Protein AF-A0A2N5DPA9-F1 (afdb_monomer_lite)

Organism: NCBI:txid2055137

Foldseek 3Di:
DDLVVLVVVLVVLLVVVVVCVVVVVDDPVLVVLNVVLVVLLVVLVVQLVVAPDPVSSVVSSVVSSVVSVVSCCVRPNDPPDD

pLDDT: mean 88.37, std 10.14, range [35.22, 95.06]

Radius of gyration: 13.93 Å; chains: 1; bounding box: 32×18×46 Å

Secondary structure (DSSP, 8-state):
--HHHHHHHHHHHHHHHHHHHHTT-S-HHHHHHHHHHHHHHHHHHHHHHT-SSHHHHHHHHHHHHHHHHHHHHHHSPPP---

Sequence (82 aa):
MDMEAEADALLARIRRIRGDLKAGRLTPRQVRLYAKLGREVERITRWMDAAPDADAAQALWTQGARLIRDFLDEHFPVPTRH

Structure (mmCIF, N/CA/C/O backbone):
data_AF-A0A2N5DPA9-F1
#
_entry.id   AF-A0A2N5DPA9-F1
#
loop_
_atom_site.group_PDB
_atom_site.id
_atom_site.type_symbol
_atom_site.label_atom_id
_atom_site.label_alt_id
_atom_site.label_comp_id
_atom_site.label_asym_id
_atom_site.label_entity_id
_atom_site.label_seq_id
_atom_site.pdbx_PDB_ins_code
_atom_site.Cartn_x
_atom_site.Cartn_y
_atom_site.Cartn_z
_atom_site.occupancy
_atom_site.B_iso_or_equiv
_atom_site.auth_seq_id
_atom_site.auth_comp_id
_atom_site.auth_asym_id
_atom_site.auth_atom_id
_atom_site.pdbx_PDB_model_num
ATOM 1 N N . MET A 1 1 ? 20.416 -4.530 -1.389 1.00 56.72 1 MET A N 1
ATOM 2 C CA . MET A 1 1 ? 19.160 -4.738 -0.642 1.00 56.72 1 MET A CA 1
ATOM 3 C C . MET A 1 1 ? 18.394 -5.823 -1.356 1.00 56.72 1 MET A C 1
ATOM 5 O O . MET A 1 1 ? 18.375 -5.802 -2.580 1.00 56.72 1 MET A O 1
ATOM 9 N N . ASP A 1 2 ? 17.858 -6.781 -0.613 1.00 81.19 2 ASP A N 1
ATOM 10 C CA . ASP A 1 2 ? 17.075 -7.873 -1.180 1.00 81.19 2 ASP A CA 1
ATOM 11 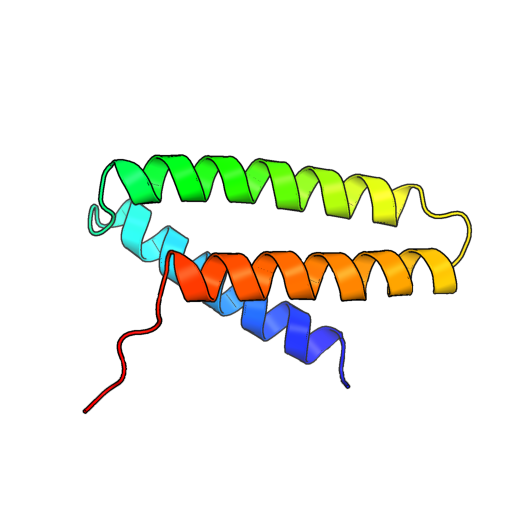C C . ASP A 1 2 ? 15.628 -7.397 -1.382 1.00 81.19 2 ASP A C 1
ATOM 13 O O . ASP A 1 2 ? 14.926 -7.096 -0.413 1.00 81.19 2 ASP A O 1
ATOM 17 N N . MET A 1 3 ? 15.221 -7.249 -2.646 1.00 78.75 3 MET A N 1
ATOM 18 C CA . MET A 1 3 ? 13.879 -6.781 -3.011 1.00 78.75 3 MET A CA 1
ATOM 19 C C . MET A 1 3 ? 12.796 -7.749 -2.533 1.00 78.75 3 MET A C 1
ATOM 21 O O . MET A 1 3 ? 11.704 -7.303 -2.191 1.00 78.75 3 MET A O 1
ATOM 25 N N . GLU A 1 4 ? 13.106 -9.045 -2.469 1.00 83.81 4 GLU A N 1
ATOM 26 C CA . GLU A 1 4 ? 12.184 -10.073 -1.996 1.00 83.81 4 GLU A CA 1
ATOM 27 C C . GLU A 1 4 ? 11.934 -9.907 -0.493 1.00 83.81 4 GLU A C 1
ATOM 29 O O . GLU A 1 4 ? 10.787 -9.802 -0.058 1.00 83.81 4 GLU A O 1
ATOM 34 N N . ALA A 1 5 ? 12.998 -9.714 0.292 1.00 86.62 5 ALA A N 1
ATOM 35 C CA . ALA A 1 5 ? 12.884 -9.444 1.725 1.00 86.62 5 ALA A CA 1
ATOM 36 C C . ALA A 1 5 ? 12.122 -8.137 2.035 1.00 86.62 5 ALA A C 1
ATOM 38 O O . ALA A 1 5 ? 11.329 -8.082 2.980 1.00 86.62 5 ALA A O 1
ATOM 39 N N . GLU A 1 6 ? 12.337 -7.071 1.253 1.00 86.31 6 GLU A N 1
ATOM 40 C CA . GLU A 1 6 ? 11.602 -5.808 1.418 1.00 86.31 6 GLU A CA 1
ATOM 41 C C . GLU A 1 6 ? 10.120 -5.959 1.040 1.00 86.31 6 GLU A C 1
ATOM 43 O O . GLU A 1 6 ? 9.242 -5.470 1.762 1.00 86.31 6 GLU A O 1
ATOM 48 N N . ALA A 1 7 ? 9.826 -6.687 -0.042 1.00 86.50 7 ALA A N 1
ATOM 49 C CA . ALA A 1 7 ? 8.462 -7.014 -0.442 1.00 86.50 7 ALA A CA 1
ATOM 50 C C . ALA A 1 7 ? 7.738 -7.808 0.652 1.00 86.50 7 ALA A C 1
ATOM 52 O O . ALA A 1 7 ? 6.617 -7.457 1.033 1.00 86.50 7 ALA A O 1
ATOM 53 N N . ASP A 1 8 ? 8.390 -8.822 1.218 1.00 89.50 8 ASP A N 1
ATOM 54 C CA . ASP A 1 8 ? 7.839 -9.641 2.293 1.00 89.50 8 ASP A CA 1
ATOM 55 C C . ASP A 1 8 ? 7.552 -8.828 3.558 1.00 89.50 8 ASP A C 1
ATOM 57 O O . ASP A 1 8 ? 6.484 -8.972 4.167 1.00 89.50 8 ASP A O 1
ATOM 61 N N . ALA A 1 9 ? 8.449 -7.914 3.935 1.00 89.69 9 ALA A N 1
ATOM 62 C CA . ALA A 1 9 ? 8.241 -7.023 5.074 1.00 89.69 9 ALA A CA 1
ATOM 63 C C . ALA A 1 9 ? 7.024 -6.099 4.870 1.00 89.69 9 ALA A C 1
ATOM 65 O O . ALA A 1 9 ? 6.195 -5.931 5.778 1.00 89.69 9 ALA A O 1
ATOM 66 N N . LEU A 1 10 ? 6.872 -5.532 3.668 1.00 89.50 10 LEU A N 1
ATOM 67 C CA . LEU A 1 10 ? 5.707 -4.723 3.303 1.00 89.50 10 LEU A CA 1
ATOM 68 C C . LEU A 1 10 ? 4.419 -5.556 3.309 1.00 89.50 10 LEU A C 1
ATOM 70 O O . LEU A 1 10 ? 3.416 -5.145 3.904 1.00 89.50 10 LEU A O 1
ATOM 74 N N . LEU A 1 11 ? 4.445 -6.755 2.722 1.00 89.38 11 LEU A N 1
ATOM 75 C CA . LEU A 1 11 ? 3.314 -7.682 2.708 1.00 89.38 11 LEU A CA 1
ATOM 76 C C . LEU A 1 11 ? 2.888 -8.076 4.124 1.00 89.38 11 LEU A C 1
ATOM 78 O O . LEU A 1 11 ? 1.690 -8.092 4.422 1.00 89.38 11 LEU A O 1
ATOM 82 N N . ALA A 1 12 ? 3.837 -8.351 5.019 1.00 91.31 12 ALA A N 1
ATOM 83 C CA . ALA A 1 12 ? 3.556 -8.665 6.415 1.00 91.31 12 ALA A CA 1
ATOM 84 C C . ALA A 1 12 ? 2.837 -7.503 7.126 1.00 91.31 12 ALA A C 1
ATOM 86 O O . ALA A 1 12 ? 1.819 -7.725 7.795 1.00 91.31 12 ALA A O 1
ATOM 87 N N . ARG A 1 13 ? 3.289 -6.254 6.928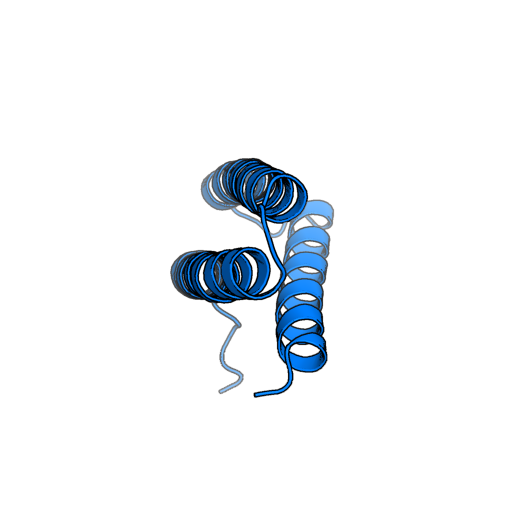 1.00 91.12 13 ARG A N 1
ATOM 88 C CA . ARG A 1 13 ? 2.604 -5.060 7.465 1.00 91.12 13 ARG A CA 1
ATOM 89 C C . ARG A 1 13 ? 1.192 -4.916 6.910 1.00 91.12 13 ARG A C 1
ATOM 91 O O . ARG A 1 13 ? 0.252 -4.719 7.680 1.00 91.12 13 ARG A O 1
ATOM 98 N N . ILE A 1 14 ? 1.013 -5.071 5.601 1.00 90.81 14 ILE A N 1
ATOM 99 C CA . ILE A 1 14 ? -0.304 -4.972 4.957 1.00 90.81 14 ILE A CA 1
ATOM 100 C C . ILE A 1 14 ? -1.251 -6.064 5.478 1.00 90.81 14 ILE A C 1
ATOM 102 O O . ILE A 1 14 ? -2.416 -5.783 5.776 1.00 90.81 14 ILE A O 1
ATOM 106 N N . ARG A 1 15 ? -0.767 -7.303 5.644 1.00 91.88 15 ARG A N 1
ATOM 107 C CA . ARG A 1 15 ? -1.544 -8.418 6.215 1.00 91.88 15 ARG A CA 1
ATOM 108 C C . ARG A 1 15 ? -1.979 -8.129 7.648 1.00 91.88 15 ARG A C 1
ATOM 110 O O . ARG A 1 15 ? -3.136 -8.383 7.984 1.00 91.88 15 ARG A O 1
ATOM 117 N N . ARG A 1 16 ? -1.098 -7.556 8.471 1.00 91.88 16 ARG A N 1
ATOM 118 C CA . ARG A 1 16 ? -1.437 -7.127 9.833 1.00 91.88 16 ARG A CA 1
ATOM 119 C C . ARG A 1 16 ? -2.558 -6.088 9.833 1.00 91.88 16 ARG A C 1
ATOM 121 O O . ARG A 1 16 ? -3.558 -6.287 10.516 1.00 91.88 16 ARG A O 1
ATOM 128 N N . ILE A 1 17 ? -2.434 -5.038 9.022 1.00 91.88 17 ILE A N 1
ATOM 129 C CA . ILE A 1 17 ? -3.450 -3.977 8.919 1.00 91.88 17 ILE A CA 1
ATOM 130 C C . ILE A 1 17 ? -4.785 -4.548 8.437 1.00 91.88 17 ILE A C 1
ATOM 132 O O . ILE A 1 17 ? -5.839 -4.192 8.957 1.00 91.88 17 ILE A O 1
ATOM 136 N N . ARG A 1 18 ? -4.759 -5.495 7.491 1.00 93.06 18 ARG A N 1
ATOM 137 C CA . ARG A 1 18 ? -5.960 -6.228 7.067 1.00 93.06 18 ARG A CA 1
ATOM 138 C C . ARG A 1 18 ? -6.593 -7.008 8.223 1.00 93.06 18 ARG A C 1
ATOM 140 O O . ARG A 1 18 ? -7.818 -7.069 8.314 1.00 93.06 18 ARG A O 1
ATOM 147 N N . GLY A 1 19 ? -5.783 -7.610 9.090 1.00 93.69 19 GLY A N 1
ATOM 148 C CA . GLY A 1 19 ? -6.246 -8.252 10.320 1.00 93.69 19 GLY A CA 1
ATOM 149 C C . GLY A 1 19 ? -6.912 -7.261 11.277 1.00 93.69 19 GLY A C 1
ATOM 150 O O . GLY A 1 19 ? -7.997 -7.537 11.782 1.00 93.69 19 GLY A O 1
ATOM 151 N N . ASP A 1 20 ? -6.317 -6.083 11.468 1.00 92.00 20 ASP A N 1
ATOM 152 C CA . ASP A 1 20 ? -6.880 -5.010 12.296 1.00 92.00 20 ASP A CA 1
ATOM 153 C C . ASP A 1 20 ? -8.186 -4.452 11.720 1.00 92.00 20 ASP A C 1
ATOM 155 O O . ASP A 1 20 ? -9.129 -4.210 12.472 1.00 92.00 20 ASP A O 1
ATOM 159 N N . LEU A 1 21 ? -8.281 -4.330 10.392 1.00 92.38 21 LEU A N 1
ATOM 160 C CA . LEU A 1 21 ? -9.511 -3.958 9.693 1.00 92.38 21 LEU A CA 1
ATOM 161 C C . LEU A 1 21 ? -10.629 -4.968 9.971 1.00 92.38 21 LEU A C 1
ATOM 163 O O . LEU A 1 21 ? -11.721 -4.577 10.373 1.00 92.38 21 LEU A O 1
ATOM 167 N N . LYS A 1 22 ? -10.354 -6.266 9.787 1.00 93.81 22 LYS A N 1
ATOM 168 C CA . LYS A 1 22 ? -11.334 -7.341 10.021 1.00 93.81 22 LYS A CA 1
ATOM 169 C C . LYS A 1 22 ? -11.777 -7.428 11.480 1.00 93.81 22 LYS A C 1
ATOM 171 O O . LYS A 1 22 ? -12.924 -7.763 11.743 1.00 93.81 22 LYS A O 1
ATOM 176 N N . ALA A 1 23 ? -10.876 -7.127 12.410 1.00 94.25 23 ALA A N 1
ATOM 177 C CA . ALA A 1 23 ? -11.159 -7.110 13.839 1.00 94.25 23 ALA A CA 1
ATOM 178 C C . ALA A 1 23 ? -11.852 -5.815 14.314 1.00 94.25 23 ALA A C 1
ATOM 180 O O . ALA A 1 23 ? -12.094 -5.674 15.508 1.00 94.25 23 ALA A O 1
ATOM 181 N N . GLY A 1 24 ? -12.121 -4.850 13.422 1.00 93.12 24 GLY A N 1
ATOM 182 C CA . GLY A 1 24 ? -12.724 -3.564 13.789 1.00 93.12 24 GLY A CA 1
ATOM 183 C C . GLY A 1 24 ? -11.815 -2.664 14.635 1.00 93.12 24 GLY A C 1
ATOM 184 O O . GLY A 1 24 ? -12.300 -1.759 15.304 1.00 93.12 24 GLY A O 1
ATOM 185 N N . ARG A 1 25 ? -10.495 -2.903 14.622 1.00 92.44 25 ARG A N 1
ATOM 186 C CA . ARG A 1 25 ? -9.501 -2.156 15.418 1.00 92.44 25 ARG A CA 1
ATOM 187 C C . ARG A 1 25 ? -9.007 -0.878 14.739 1.00 92.44 25 ARG A C 1
ATOM 189 O O . ARG A 1 25 ? -8.306 -0.090 15.364 1.00 92.44 25 ARG A O 1
ATOM 196 N N . LEU A 1 26 ? -9.345 -0.675 13.464 1.00 91.38 26 LEU A N 1
ATOM 197 C CA . LEU A 1 26 ? -8.996 0.539 12.729 1.00 91.38 26 LEU A CA 1
ATOM 198 C C . LEU A 1 26 ? -10.030 1.639 12.949 1.00 91.38 26 LEU A C 1
ATOM 200 O O . LEU A 1 26 ? -11.236 1.409 12.897 1.00 91.38 26 LEU A O 1
ATOM 204 N N . THR A 1 27 ? -9.551 2.871 13.088 1.00 93.06 27 THR A N 1
ATOM 205 C CA . THR A 1 27 ? -10.423 4.052 13.085 1.00 93.06 27 THR A CA 1
ATOM 206 C C . THR A 1 27 ? -11.076 4.261 11.707 1.00 93.06 27 THR A C 1
ATOM 208 O O . THR A 1 27 ? -10.487 3.894 10.684 1.00 93.06 27 THR A O 1
ATOM 211 N N . PRO A 1 28 ? -12.228 4.954 11.604 1.00 93.88 28 PRO A N 1
ATOM 212 C CA . PRO A 1 28 ? -12.844 5.272 10.308 1.00 93.88 28 PRO A CA 1
ATOM 213 C C . PRO A 1 28 ? -11.919 6.035 9.344 1.00 93.88 28 PRO A C 1
ATOM 215 O O . PRO A 1 28 ? -12.024 5.916 8.121 1.00 93.88 28 PRO A O 1
ATOM 218 N N . ARG A 1 29 ? -10.981 6.831 9.879 1.00 93.12 29 ARG A N 1
ATOM 219 C CA . ARG A 1 29 ? -9.931 7.483 9.083 1.00 93.12 29 ARG A CA 1
ATOM 220 C C . ARG A 1 29 ? -8.963 6.450 8.504 1.00 93.12 29 ARG A C 1
ATOM 222 O O . ARG A 1 29 ? -8.714 6.481 7.303 1.00 93.12 29 ARG A O 1
ATOM 229 N N . GLN A 1 30 ? -8.469 5.523 9.321 1.00 92.94 30 GLN A N 1
ATOM 230 C CA . GLN A 1 30 ? -7.566 4.456 8.882 1.00 92.94 30 GLN A CA 1
ATOM 231 C C . GLN A 1 30 ? -8.213 3.508 7.871 1.00 92.94 30 GLN A C 1
ATOM 233 O O . GLN A 1 30 ? -7.552 3.118 6.917 1.00 92.94 30 GLN A O 1
ATOM 238 N N . VAL A 1 31 ? -9.508 3.204 7.999 1.00 93.50 31 VAL A N 1
ATOM 239 C CA . VAL A 1 31 ? -10.241 2.415 6.989 1.00 93.50 31 VAL A CA 1
ATOM 240 C C . VAL A 1 31 ? -10.202 3.104 5.619 1.00 93.50 31 VAL A C 1
ATOM 242 O O . VAL A 1 31 ? -9.873 2.479 4.611 1.00 93.50 31 VAL A O 1
ATOM 245 N N . ARG A 1 32 ? -10.472 4.417 5.573 1.00 95.06 32 ARG A N 1
ATOM 246 C CA . ARG A 1 32 ? -10.401 5.202 4.328 1.00 95.06 32 ARG A CA 1
ATOM 247 C C . ARG A 1 32 ? -8.979 5.273 3.766 1.00 95.06 32 ARG A C 1
ATOM 249 O O . ARG A 1 32 ? -8.799 5.158 2.555 1.00 95.06 32 ARG A O 1
ATOM 256 N N . LEU A 1 33 ? -7.980 5.432 4.633 1.00 94.06 33 LEU A N 1
ATOM 257 C CA . LEU A 1 33 ? -6.567 5.441 4.243 1.00 94.06 33 LEU A CA 1
ATOM 258 C C . LEU A 1 33 ? -6.115 4.084 3.697 1.00 94.06 33 LEU A C 1
ATOM 260 O O . LEU A 1 33 ? -5.429 4.050 2.683 1.00 94.06 33 LEU A O 1
ATOM 264 N N . TYR A 1 34 ? -6.557 2.976 4.292 1.00 92.94 34 TYR A N 1
ATOM 265 C CA . TYR A 1 34 ? -6.274 1.629 3.798 1.00 92.94 34 TYR A CA 1
ATOM 266 C C . TYR A 1 34 ? -6.863 1.398 2.398 1.00 92.94 34 TYR A C 1
ATOM 268 O O . TYR A 1 34 ? -6.181 0.886 1.513 1.00 92.94 34 TYR A O 1
ATOM 276 N N . ALA A 1 35 ? -8.097 1.852 2.153 1.00 91.50 35 ALA A N 1
ATOM 277 C CA . ALA A 1 35 ? -8.697 1.793 0.819 1.00 91.50 35 ALA A CA 1
ATOM 278 C C . ALA A 1 35 ? -7.943 2.662 -0.207 1.00 91.50 35 ALA A C 1
ATOM 280 O O . ALA A 1 35 ? -7.798 2.269 -1.364 1.00 91.50 35 ALA A O 1
ATOM 281 N N . LYS A 1 36 ? -7.444 3.839 0.205 1.00 92.12 36 LYS A N 1
ATOM 282 C CA . LYS A 1 36 ? -6.592 4.686 -0.644 1.00 92.12 36 LYS A CA 1
ATOM 283 C C . LYS A 1 36 ? -5.268 3.988 -0.964 1.00 92.12 36 LYS A C 1
ATOM 285 O O . LYS A 1 36 ? -4.894 3.954 -2.130 1.00 92.12 36 LYS A O 1
ATOM 290 N N . LEU A 1 37 ? -4.616 3.393 0.036 1.00 91.06 37 LEU A N 1
ATOM 291 C CA . LEU A 1 37 ? -3.371 2.646 -0.137 1.00 91.06 37 LEU A CA 1
ATOM 292 C C . LEU A 1 37 ? -3.523 1.524 -1.167 1.00 91.06 37 LEU A C 1
ATOM 294 O O . LEU A 1 37 ? -2.679 1.402 -2.043 1.00 91.06 37 LEU A O 1
ATOM 298 N N . GLY A 1 38 ? -4.619 0.759 -1.115 1.00 90.56 38 GLY A N 1
ATOM 299 C CA . GLY A 1 38 ? -4.884 -0.297 -2.098 1.00 90.56 38 GLY A CA 1
ATOM 300 C C . GLY A 1 38 ? -4.878 0.207 -3.546 1.00 90.56 38 GLY A C 1
ATOM 301 O O . GLY A 1 38 ? -4.258 -0.416 -4.402 1.00 90.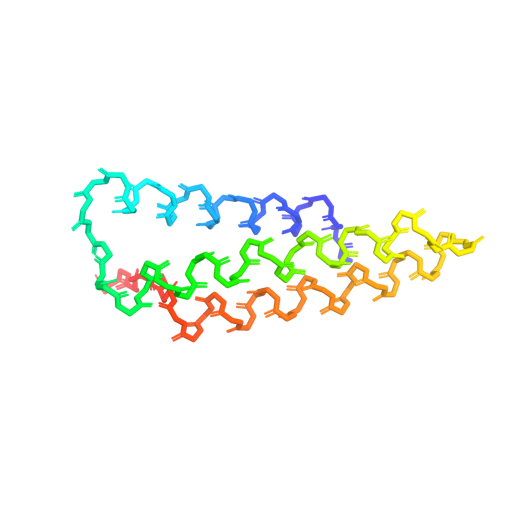56 38 GLY A O 1
ATOM 302 N N . ARG A 1 39 ? -5.488 1.373 -3.808 1.00 91.75 39 ARG A N 1
ATOM 303 C CA . ARG A 1 39 ? -5.492 1.998 -5.144 1.00 91.75 39 ARG A CA 1
ATOM 304 C C . ARG A 1 39 ? -4.115 2.503 -5.574 1.00 91.75 39 ARG A C 1
ATOM 306 O O . ARG A 1 39 ? -3.777 2.423 -6.748 1.00 91.75 39 ARG A O 1
ATOM 313 N N . GLU A 1 40 ? -3.333 3.040 -4.641 1.00 89.12 40 GLU A N 1
ATOM 314 C CA . GLU A 1 40 ? -1.971 3.507 -4.926 1.00 89.12 40 GLU A CA 1
ATOM 315 C C . GLU A 1 40 ? -1.040 2.334 -5.261 1.00 89.12 40 GLU A C 1
ATOM 317 O O . GLU A 1 40 ? -0.311 2.404 -6.248 1.00 89.12 40 GLU A O 1
ATOM 322 N N . VAL A 1 41 ? -1.123 1.235 -4.499 1.00 89.44 41 VAL A N 1
ATOM 323 C CA . VAL A 1 41 ? -0.386 -0.008 -4.780 1.00 89.44 41 VAL A CA 1
ATOM 324 C C . VAL A 1 41 ? -0.761 -0.545 -6.159 1.00 89.44 41 VAL A C 1
ATOM 326 O O . VAL A 1 41 ? 0.123 -0.792 -6.969 1.00 89.44 41 VAL A O 1
ATOM 329 N N . GLU A 1 42 ? -2.058 -0.645 -6.466 1.00 91.19 42 GLU A N 1
ATOM 330 C CA . GLU A 1 42 ? -2.534 -1.098 -7.779 1.00 91.19 42 GLU A CA 1
ATOM 331 C C . GLU A 1 42 ? -1.996 -0.223 -8.923 1.00 91.19 42 GLU A C 1
ATOM 333 O O . GLU A 1 42 ? -1.587 -0.737 -9.964 1.00 91.19 42 GLU A O 1
ATOM 338 N N . ARG A 1 43 ? -1.947 1.103 -8.732 1.00 91.69 43 ARG A N 1
ATOM 339 C CA . ARG A 1 43 ? -1.385 2.030 -9.722 1.00 91.69 43 ARG A CA 1
ATOM 340 C C . ARG A 1 43 ? 0.111 1.796 -9.943 1.00 91.69 43 ARG A C 1
ATOM 342 O O . ARG A 1 43 ? 0.539 1.766 -11.092 1.00 91.69 43 ARG A O 1
ATOM 349 N N . ILE A 1 44 ? 0.886 1.628 -8.870 1.00 89.19 44 ILE A N 1
ATOM 350 C CA . ILE A 1 44 ? 2.330 1.355 -8.945 1.00 89.19 44 ILE A CA 1
ATOM 351 C C . ILE A 1 44 ? 2.581 0.027 -9.664 1.00 89.19 44 ILE A C 1
ATOM 353 O O . ILE A 1 44 ? 3.397 -0.012 -10.579 1.00 89.19 44 ILE A O 1
ATOM 357 N N . THR A 1 45 ? 1.844 -1.031 -9.312 1.00 88.69 45 THR A N 1
ATOM 358 C CA . THR A 1 45 ? 1.960 -2.339 -9.973 1.00 88.69 45 THR A CA 1
ATOM 359 C C . THR A 1 45 ? 1.679 -2.230 -11.469 1.00 88.69 45 THR A C 1
ATOM 361 O O . THR A 1 45 ? 2.474 -2.710 -12.265 1.00 88.69 45 THR A O 1
ATOM 364 N N . ARG A 1 46 ? 0.632 -1.499 -11.877 1.00 92.38 46 ARG A N 1
ATOM 365 C CA . ARG A 1 46 ? 0.350 -1.267 -13.305 1.00 92.38 46 ARG A CA 1
ATOM 366 C C . ARG A 1 46 ? 1.470 -0.526 -14.032 1.00 92.38 46 ARG A C 1
ATOM 368 O O . ARG A 1 46 ? 1.715 -0.806 -15.198 1.00 92.38 46 ARG A O 1
ATOM 375 N N . TRP A 1 47 ? 2.121 0.438 -13.381 1.00 91.62 47 TRP A N 1
ATOM 376 C CA . TRP A 1 47 ? 3.266 1.130 -13.977 1.00 91.62 47 TRP A CA 1
ATOM 377 C C . TRP A 1 47 ? 4.479 0.215 -14.109 1.00 91.62 47 TRP A C 1
ATOM 379 O O . TRP A 1 47 ? 5.164 0.287 -15.123 1.00 91.62 47 TRP A O 1
ATOM 389 N N . MET A 1 48 ? 4.722 -0.652 -13.123 1.00 90.38 48 MET A N 1
ATOM 390 C CA . MET A 1 48 ? 5.784 -1.656 -13.195 1.00 90.38 48 MET A CA 1
ATOM 391 C C . MET A 1 48 ? 5.528 -2.675 -14.310 1.00 90.38 48 MET A C 1
ATOM 393 O O . MET A 1 48 ? 6.438 -2.954 -15.080 1.00 90.38 48 MET A O 1
ATOM 397 N N . ASP A 1 49 ? 4.295 -3.171 -14.444 1.00 90.62 49 ASP A N 1
ATOM 398 C CA . ASP A 1 49 ? 3.912 -4.113 -15.507 1.00 90.62 49 ASP A CA 1
ATOM 399 C C . ASP A 1 49 ? 4.032 -3.492 -16.909 1.00 90.62 49 ASP A C 1
ATOM 401 O O . ASP A 1 49 ? 4.282 -4.190 -17.888 1.00 90.62 49 ASP A O 1
ATOM 405 N N . ALA A 1 50 ? 3.847 -2.172 -17.011 1.00 94.44 50 ALA A N 1
ATOM 406 C CA . ALA A 1 50 ? 3.984 -1.410 -18.250 1.00 94.44 50 ALA A CA 1
ATOM 407 C C . ALA A 1 50 ? 5.412 -0.887 -18.499 1.00 94.44 50 ALA A C 1
ATOM 409 O O . ALA A 1 50 ? 5.626 -0.148 -19.464 1.00 94.44 50 ALA A O 1
ATOM 410 N N . ALA A 1 51 ? 6.375 -1.207 -17.630 1.00 94.00 51 ALA A N 1
ATOM 411 C CA . ALA A 1 51 ? 7.738 -0.716 -17.758 1.00 94.00 51 ALA A CA 1
ATOM 412 C C . ALA A 1 51 ? 8.426 -1.299 -19.011 1.00 94.00 51 ALA A C 1
ATOM 414 O O . ALA A 1 51 ? 8.250 -2.479 -19.320 1.00 94.00 51 ALA A O 1
ATOM 415 N N . PRO A 1 52 ? 9.223 -0.494 -19.737 1.00 91.94 52 PRO A N 1
ATOM 416 C CA . PRO A 1 52 ? 9.866 -0.927 -20.980 1.00 91.94 52 PRO A CA 1
ATOM 417 C C . PRO A 1 52 ? 11.013 -1.925 -20.764 1.00 91.94 52 PRO A C 1
ATOM 419 O O . PRO A 1 52 ? 11.357 -2.665 -21.684 1.00 91.94 52 PRO A O 1
ATOM 422 N N . ASP A 1 53 ? 11.607 -1.940 -19.571 1.00 93.56 53 ASP A N 1
ATOM 423 C CA . ASP A 1 53 ? 12.739 -2.785 -19.211 1.00 93.56 53 ASP A CA 1
ATOM 424 C C . ASP A 1 53 ? 12.799 -3.032 -17.692 1.00 93.56 53 ASP A C 1
ATOM 426 O O . ASP A 1 53 ? 12.044 -2.455 -16.898 1.00 93.56 53 ASP A O 1
ATOM 430 N N . ALA A 1 54 ? 13.696 -3.936 -17.295 1.00 88.62 54 ALA A N 1
ATOM 431 C CA . ALA A 1 54 ? 13.871 -4.342 -15.905 1.00 88.62 54 ALA A CA 1
ATOM 432 C C . ALA A 1 54 ? 14.386 -3.203 -15.008 1.00 88.62 54 AL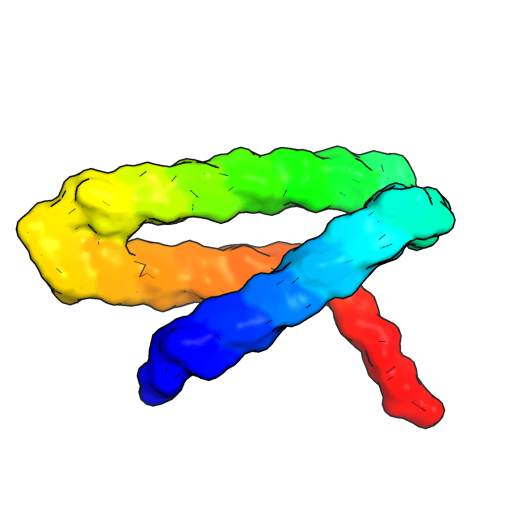A A C 1
ATOM 434 O O . ALA A 1 54 ? 13.996 -3.135 -13.841 1.00 88.62 54 ALA A O 1
ATOM 435 N N . ASP A 1 55 ? 15.199 -2.289 -15.541 1.00 92.06 55 ASP A N 1
ATOM 436 C CA . ASP A 1 55 ? 15.758 -1.169 -14.778 1.00 92.06 55 ASP A CA 1
ATOM 437 C C . ASP A 1 55 ? 14.666 -0.140 -14.449 1.00 92.06 55 ASP A C 1
ATOM 439 O O . ASP A 1 55 ? 14.552 0.328 -13.312 1.00 92.06 55 ASP A O 1
ATOM 443 N N . ALA A 1 56 ? 13.791 0.158 -15.411 1.00 91.62 56 ALA A N 1
ATOM 444 C CA . ALA A 1 56 ? 12.617 0.998 -15.224 1.00 91.62 56 ALA A CA 1
ATOM 445 C C . ALA A 1 56 ? 11.628 0.368 -14.231 1.00 91.62 56 ALA A C 1
ATOM 447 O O . ALA A 1 56 ? 11.132 1.056 -13.333 1.00 91.62 56 ALA A O 1
ATOM 448 N N . ALA A 1 57 ? 11.383 -0.944 -14.334 1.00 90.31 57 ALA A N 1
ATOM 449 C CA . ALA A 1 57 ? 10.554 -1.673 -13.374 1.00 90.31 57 ALA A CA 1
ATOM 450 C C . ALA A 1 57 ? 11.150 -1.621 -11.956 1.00 90.31 57 ALA A C 1
ATOM 452 O O . ALA A 1 57 ? 10.423 -1.407 -10.983 1.00 90.31 57 ALA A O 1
ATOM 453 N N . GLN A 1 58 ? 12.474 -1.746 -11.824 1.00 91.19 58 GLN A N 1
ATOM 454 C CA . GLN A 1 58 ? 13.172 -1.678 -10.541 1.00 91.19 58 GLN A CA 1
ATOM 455 C C . GLN A 1 58 ? 13.170 -0.266 -9.936 1.00 91.19 58 GLN A C 1
ATOM 457 O O . GLN A 1 58 ? 13.020 -0.108 -8.717 1.00 91.19 58 GLN A O 1
ATOM 462 N N . ALA A 1 59 ? 13.292 0.777 -10.759 1.00 91.88 59 ALA A N 1
ATOM 463 C CA . ALA A 1 59 ? 13.171 2.161 -10.310 1.00 91.88 59 ALA A CA 1
ATOM 464 C C . ALA A 1 59 ? 11.758 2.451 -9.777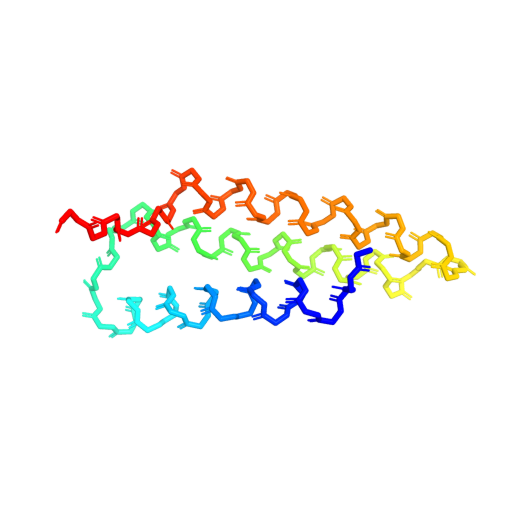 1.00 91.88 59 ALA A C 1
ATOM 466 O O . ALA A 1 59 ? 11.604 3.009 -8.685 1.00 91.88 59 ALA A O 1
ATOM 467 N N . LEU A 1 60 ? 10.730 2.001 -10.506 1.00 91.81 60 LEU A N 1
ATOM 468 C CA . LEU A 1 60 ? 9.330 2.098 -10.091 1.00 91.81 60 LEU A CA 1
ATOM 469 C C . LEU A 1 60 ? 9.059 1.303 -8.811 1.00 91.81 60 LEU A C 1
ATOM 471 O O . LEU A 1 60 ? 8.394 1.820 -7.911 1.00 91.81 60 LEU A O 1
ATOM 475 N N . TRP A 1 61 ? 9.622 0.097 -8.690 1.00 90.75 61 TRP A N 1
ATOM 476 C CA . TRP A 1 61 ? 9.569 -0.694 -7.461 1.00 90.75 61 TRP A CA 1
ATOM 477 C C . TRP A 1 61 ? 10.150 0.078 -6.280 1.00 90.75 61 TRP A C 1
ATOM 479 O O . TRP A 1 61 ? 9.473 0.270 -5.275 1.00 90.75 61 TRP A O 1
ATOM 489 N N . THR A 1 62 ? 11.381 0.573 -6.409 1.00 91.44 62 THR A N 1
ATOM 490 C CA . THR A 1 62 ? 12.091 1.265 -5.323 1.00 91.44 62 THR A CA 1
ATOM 491 C C . THR A 1 62 ? 11.328 2.508 -4.864 1.00 91.44 62 THR A C 1
ATOM 493 O O . THR A 1 62 ? 11.165 2.751 -3.665 1.00 91.44 62 THR A O 1
ATOM 496 N N . GLN A 1 63 ? 10.817 3.292 -5.816 1.00 92.31 63 GLN A N 1
ATOM 497 C CA . GLN A 1 63 ? 10.001 4.464 -5.518 1.00 92.31 63 GLN A CA 1
ATOM 498 C C . GLN A 1 63 ? 8.679 4.071 -4.847 1.00 92.31 63 GLN A C 1
ATOM 500 O O . GLN A 1 63 ? 8.290 4.669 -3.842 1.00 92.31 63 GLN A O 1
ATOM 505 N N . GLY A 1 64 ? 7.998 3.060 -5.383 1.00 92.12 64 GLY A N 1
ATOM 506 C CA . GLY A 1 64 ? 6.726 2.573 -4.870 1.00 92.12 64 GLY A CA 1
ATOM 507 C C . GLY A 1 64 ? 6.835 1.998 -3.460 1.00 92.12 64 GLY A C 1
ATOM 508 O O . GLY A 1 64 ? 6.073 2.389 -2.578 1.00 92.12 64 GLY A O 1
ATOM 509 N N . ALA A 1 65 ? 7.822 1.136 -3.221 1.00 91.94 65 ALA A N 1
ATOM 510 C CA . ALA A 1 65 ? 8.116 0.544 -1.921 1.00 91.94 65 ALA A CA 1
ATOM 511 C C . ALA A 1 65 ? 8.387 1.620 -0.863 1.00 91.94 65 ALA A C 1
ATOM 513 O O . ALA A 1 65 ? 7.821 1.566 0.231 1.00 91.94 65 ALA A O 1
ATOM 514 N N . ARG A 1 66 ? 9.167 2.654 -1.210 1.00 92.38 66 ARG A N 1
ATOM 515 C CA . ARG A 1 66 ? 9.405 3.804 -0.330 1.00 92.38 66 ARG A CA 1
ATOM 516 C C . ARG A 1 66 ? 8.113 4.547 0.007 1.00 92.38 66 ARG A C 1
ATOM 518 O O . ARG A 1 66 ? 7.845 4.770 1.181 1.00 92.38 66 ARG A O 1
ATOM 525 N N . LEU A 1 67 ? 7.299 4.889 -0.993 1.00 91.25 67 LEU A N 1
ATOM 526 C CA . LEU A 1 67 ? 6.027 5.590 -0.775 1.00 91.25 67 LEU A CA 1
ATOM 527 C C . LEU A 1 67 ? 5.078 4.788 0.122 1.00 91.25 67 LEU A C 1
ATOM 529 O O . LEU A 1 67 ? 4.460 5.346 1.027 1.00 91.25 67 LEU A O 1
ATOM 533 N N . ILE A 1 68 ? 4.975 3.478 -0.114 1.00 91.62 68 ILE A N 1
ATOM 534 C CA . ILE A 1 68 ? 4.150 2.581 0.698 1.00 91.62 68 ILE A CA 1
ATOM 535 C C . ILE A 1 68 ? 4.684 2.543 2.129 1.00 91.62 68 ILE A C 1
ATOM 537 O O . ILE A 1 68 ? 3.901 2.686 3.065 1.00 91.62 68 ILE A O 1
ATOM 541 N N . ARG A 1 69 ? 5.995 2.370 2.320 1.00 91.44 69 ARG A N 1
ATOM 542 C CA . ARG A 1 69 ? 6.611 2.324 3.650 1.00 91.44 69 ARG A CA 1
ATOM 543 C C . ARG A 1 69 ? 6.351 3.606 4.434 1.00 91.44 69 ARG A C 1
ATOM 545 O O . ARG A 1 69 ? 5.812 3.520 5.533 1.00 91.44 69 ARG A O 1
ATOM 552 N N . ASP A 1 70 ? 6.664 4.756 3.845 1.00 91.56 70 ASP A N 1
ATOM 553 C CA . ASP A 1 70 ? 6.523 6.059 4.497 1.00 91.56 70 ASP A CA 1
ATOM 554 C C . ASP A 1 70 ? 5.044 6.311 4.872 1.00 91.56 70 ASP A C 1
ATOM 556 O O . ASP A 1 70 ? 4.732 6.699 5.998 1.00 91.56 70 ASP A O 1
ATOM 560 N N . PHE A 1 71 ? 4.104 5.964 3.982 1.00 91.75 71 PHE A N 1
ATOM 561 C CA . PHE A 1 71 ? 2.663 6.038 4.257 1.00 91.75 71 PHE A CA 1
ATOM 562 C C . PHE A 1 71 ? 2.223 5.110 5.400 1.00 91.75 71 PHE A C 1
ATOM 564 O O . PHE A 1 71 ? 1.390 5.472 6.238 1.00 91.75 71 PHE A O 1
ATOM 571 N N . LEU A 1 72 ? 2.743 3.881 5.422 1.00 91.56 72 LEU A N 1
ATOM 572 C CA . LEU A 1 72 ? 2.445 2.918 6.474 1.00 91.56 72 LEU A CA 1
ATOM 573 C C . LEU A 1 72 ? 3.014 3.372 7.822 1.00 91.56 72 LEU A C 1
ATOM 575 O O . LEU A 1 72 ? 2.357 3.160 8.837 1.00 91.56 72 LEU A O 1
ATOM 579 N N . ASP A 1 73 ? 4.198 3.980 7.849 1.00 91.00 73 ASP A N 1
ATOM 580 C CA . ASP A 1 73 ? 4.806 4.521 9.070 1.00 91.00 73 ASP A CA 1
ATOM 581 C C . ASP A 1 73 ? 3.979 5.680 9.637 1.00 91.00 73 ASP A C 1
ATOM 583 O O . ASP A 1 73 ? 3.711 5.713 10.838 1.00 91.00 73 ASP A O 1
ATOM 587 N N . GLU A 1 74 ? 3.496 6.575 8.774 1.00 91.62 74 GLU A N 1
ATOM 588 C CA . GLU A 1 74 ? 2.712 7.742 9.185 1.00 91.62 74 GLU A CA 1
ATOM 589 C C . GLU A 1 74 ? 1.313 7.377 9.713 1.00 91.62 74 GLU A C 1
ATOM 591 O O . GLU A 1 74 ? 0.802 7.989 10.654 1.00 91.62 74 GLU A O 1
ATOM 596 N N . HIS A 1 75 ? 0.646 6.396 9.099 1.00 91.12 75 HIS A N 1
ATOM 597 C CA . HIS A 1 75 ? -0.782 6.147 9.342 1.00 91.12 75 HIS A CA 1
ATOM 598 C C . HIS A 1 75 ? -1.094 4.836 10.068 1.00 91.12 75 HIS A C 1
ATOM 600 O O . HIS A 1 75 ? -2.186 4.675 10.631 1.00 91.12 75 HIS A O 1
ATOM 606 N N . PHE A 1 76 ? -0.145 3.903 10.060 1.00 89.31 76 PHE A N 1
ATOM 607 C CA . PHE A 1 76 ? -0.250 2.586 10.682 1.00 89.31 76 PHE A CA 1
ATOM 608 C C . PHE A 1 76 ? 1.033 2.270 11.464 1.00 89.31 76 PHE A C 1
ATOM 610 O O . PHE A 1 76 ? 1.709 1.275 11.163 1.00 89.31 76 PHE A O 1
ATOM 617 N N . PRO A 1 77 ? 1.389 3.109 12.458 1.00 81.44 77 PRO A N 1
ATOM 618 C CA . PRO A 1 77 ? 2.602 2.908 13.228 1.00 81.44 77 PRO A CA 1
ATOM 619 C C . PRO A 1 77 ? 2.554 1.542 13.907 1.00 81.44 77 PRO A C 1
ATOM 621 O O . PRO A 1 77 ? 1.544 1.134 14.492 1.00 81.44 77 PRO A O 1
ATOM 624 N N . VAL A 1 78 ? 3.663 0.814 13.814 1.00 73.62 78 VAL A N 1
ATOM 625 C CA . VAL A 1 78 ? 3.834 -0.411 14.585 1.00 73.62 78 VAL A CA 1
ATOM 626 C C . VAL A 1 78 ? 3.908 0.019 16.052 1.00 73.62 78 VAL A C 1
ATOM 628 O O . VAL A 1 78 ? 4.758 0.848 16.369 1.00 73.62 78 VAL A O 1
ATOM 631 N N . PRO A 1 79 ? 3.049 -0.493 16.952 1.00 65.50 79 PRO A N 1
ATOM 632 C CA . PRO A 1 79 ? 3.177 -0.194 18.367 1.00 65.50 79 PRO A CA 1
ATOM 633 C C . PRO A 1 79 ? 4.575 -0.614 18.812 1.00 65.50 79 PRO A C 1
ATOM 635 O O . PRO A 1 79 ? 4.933 -1.794 18.724 1.00 65.50 79 PRO A O 1
ATOM 638 N N . THR A 1 80 ? 5.370 0.360 19.244 1.00 53.53 80 THR A N 1
ATOM 639 C CA . THR A 1 80 ? 6.642 0.114 19.905 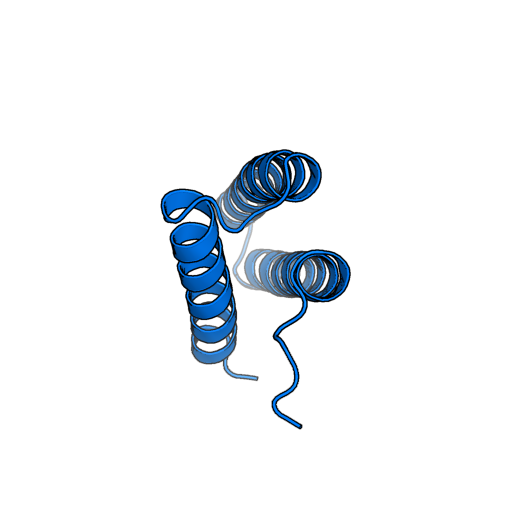1.00 53.53 80 THR A CA 1
ATOM 640 C C . THR A 1 80 ? 6.327 -0.642 21.187 1.00 53.53 80 THR A C 1
ATOM 642 O O . THR A 1 80 ? 5.625 -0.135 22.062 1.00 53.53 80 THR A O 1
ATOM 645 N N . ARG A 1 81 ? 6.779 -1.899 21.278 1.00 49.44 81 ARG A N 1
ATOM 646 C CA . ARG A 1 81 ? 6.848 -2.583 22.572 1.00 49.44 81 ARG A CA 1
ATOM 647 C C . ARG A 1 81 ? 7.833 -1.778 23.420 1.00 49.44 81 ARG A C 1
ATOM 649 O O . ARG A 1 81 ? 9.017 -1.766 23.094 1.00 49.44 81 ARG A O 1
ATOM 656 N N . HIS A 1 82 ? 7.308 -1.057 24.405 1.00 35.22 82 HIS A N 1
ATOM 657 C CA . HIS A 1 82 ? 8.083 -0.546 25.530 1.00 35.22 82 HIS A CA 1
ATOM 658 C C . HIS A 1 82 ? 8.378 -1.687 26.500 1.00 35.22 82 HIS A C 1
ATOM 660 O O . HIS A 1 82 ? 7.499 -2.574 26.632 1.00 35.22 82 HIS A O 1
#